Protein AF-T0TDG6-F1 (afdb_monomer_lite)

Secondary structure (DSSP, 8-state):
------EEHHHHHHHHT--HHHHHHHHTTS-GGG-EE-TTS-EEE-HHHHHHHHHHHHHT--

Radius of gyration: 11.38 Å; chains: 1; bounding box: 25×27×31 Å

Foldseek 3Di:
DPDFPWDALVRLCVVVVHDSVLLVVQCVVPDPVPFDADPVRGTIDTPVSSVSSVVVVVVPDD

Organism: NCBI:txid1234876

Sequence (62 aa):
MMSEKLKTIKELADELGVSKQGVRYHMKSIPQEELKKNNKGIVVLNIEQQNFIKEKLSQTQW

Structure (mmCIF, N/CA/C/O backbone):
data_AF-T0TDG6-F1
#
_entry.id   AF-T0TDG6-F1
#
loop_
_atom_site.group_PDB
_atom_site.id
_atom_site.type_symbol
_atom_site.label_atom_id
_atom_site.label_alt_id
_atom_site.label_comp_id
_atom_site.label_asym_id
_atom_site.label_entity_id
_atom_site.label_seq_id
_atom_site.pdbx_PDB_ins_code
_atom_site.Cartn_x
_atom_site.Cartn_y
_atom_site.Cartn_z
_atom_site.occupancy
_atom_site.B_iso_or_equiv
_atom_site.auth_seq_id
_atom_site.auth_comp_id
_atom_site.auth_asym_id
_atom_site.auth_atom_id
_atom_site.pdbx_PDB_model_num
ATOM 1 N N . MET A 1 1 ? 15.902 -18.671 -1.715 1.00 38.88 1 MET A N 1
ATOM 2 C CA . MET A 1 1 ? 15.540 -17.353 -2.278 1.00 38.88 1 MET A CA 1
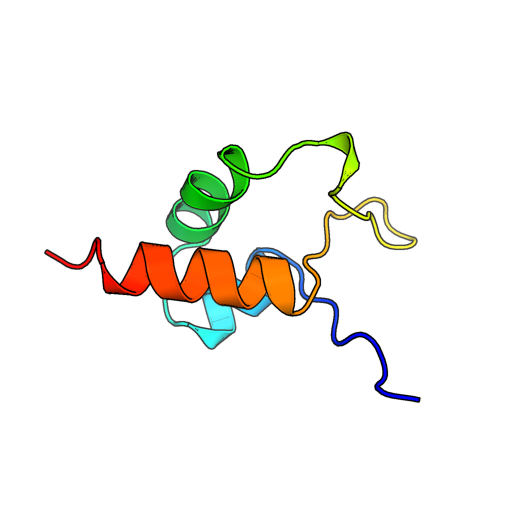ATOM 3 C C . MET A 1 1 ? 14.216 -16.952 -1.665 1.00 38.88 1 MET A C 1
ATOM 5 O O . MET A 1 1 ? 13.264 -17.709 -1.795 1.00 38.88 1 MET A O 1
ATOM 9 N N . MET A 1 2 ? 14.167 -15.841 -0.932 1.00 51.41 2 MET A N 1
ATOM 10 C CA . MET A 1 2 ? 12.887 -15.278 -0.504 1.00 51.41 2 MET A CA 1
ATOM 11 C C . MET A 1 2 ? 12.202 -14.773 -1.770 1.00 51.41 2 MET A C 1
ATOM 13 O O . MET A 1 2 ? 12.684 -13.823 -2.379 1.00 51.41 2 MET A O 1
ATOM 17 N N . SER A 1 3 ? 11.152 -15.454 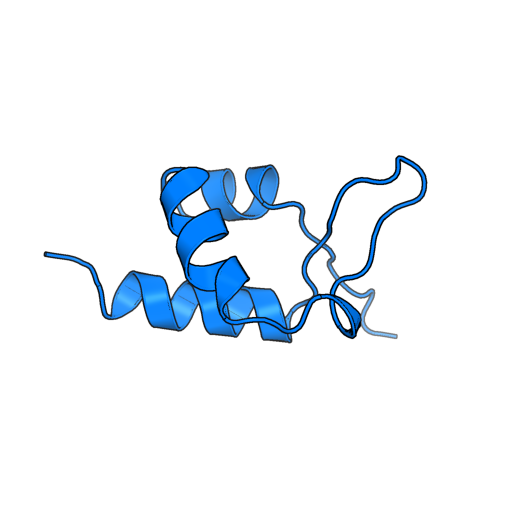-2.223 1.00 59.75 3 SER A N 1
ATOM 18 C CA . SER A 1 3 ? 10.329 -14.956 -3.322 1.00 59.75 3 SER A CA 1
ATOM 19 C C . SER A 1 3 ? 9.843 -13.562 -2.929 1.00 59.75 3 SER A C 1
ATOM 21 O O . SER A 1 3 ? 9.150 -13.433 -1.919 1.00 59.75 3 SER A O 1
ATOM 23 N N . GLU A 1 4 ? 10.240 -12.517 -3.664 1.00 70.81 4 GLU A N 1
ATOM 24 C CA . GLU A 1 4 ? 9.740 -11.158 -3.434 1.00 70.81 4 GLU A CA 1
ATOM 25 C C . GLU A 1 4 ? 8.203 -11.211 -3.488 1.00 70.81 4 GLU A C 1
ATOM 27 O O . GLU A 1 4 ? 7.611 -11.360 -4.559 1.00 70.81 4 GLU A O 1
ATOM 32 N N . LYS A 1 5 ? 7.535 -11.143 -2.328 1.00 88.94 5 LYS A N 1
ATOM 33 C CA . LYS A 1 5 ? 6.069 -11.153 -2.249 1.00 88.94 5 LYS A CA 1
ATOM 34 C C . LYS A 1 5 ? 5.556 -9.769 -2.621 1.00 88.94 5 LYS A C 1
ATOM 36 O O . LYS A 1 5 ? 5.233 -8.961 -1.753 1.00 88.94 5 LYS A O 1
ATOM 41 N N . LEU A 1 6 ? 5.534 -9.500 -3.919 1.00 93.75 6 LEU A N 1
ATOM 42 C CA . LEU A 1 6 ? 5.024 -8.265 -4.494 1.00 93.75 6 LEU A CA 1
ATOM 43 C C . LEU A 1 6 ? 3.505 -8.187 -4.311 1.00 93.75 6 LEU A C 1
ATOM 45 O O . LEU A 1 6 ? 2.804 -9.171 -4.543 1.00 93.75 6 LEU A O 1
ATOM 49 N N . LYS A 1 7 ? 3.001 -7.019 -3.909 1.00 95.12 7 LYS A N 1
ATOM 50 C CA . LYS A 1 7 ? 1.558 -6.756 -3.803 1.00 95.12 7 LYS A CA 1
ATOM 51 C C . LYS A 1 7 ? 1.183 -5.473 -4.507 1.00 95.12 7 LYS A C 1
ATOM 53 O O . LYS A 1 7 ? 1.846 -4.452 -4.369 1.00 95.12 7 LYS A O 1
ATOM 58 N N . THR A 1 8 ? 0.080 -5.495 -5.225 1.00 96.25 8 THR A N 1
ATOM 59 C CA . THR A 1 8 ? -0.566 -4.280 -5.713 1.00 96.25 8 THR A CA 1
ATOM 60 C C . THR A 1 8 ? -1.138 -3.462 -4.551 1.00 96.25 8 THR A C 1
ATOM 62 O O . THR A 1 8 ? -1.387 -3.975 -3.459 1.00 96.25 8 THR A O 1
ATOM 65 N N . ILE A 1 9 ? -1.445 -2.186 -4.812 1.00 95.12 9 ILE A N 1
ATOM 66 C CA . ILE A 1 9 ? -2.197 -1.324 -3.880 1.00 95.12 9 ILE A CA 1
ATOM 67 C C . ILE A 1 9 ? -3.499 -2.002 -3.428 1.00 95.12 9 ILE A C 1
ATOM 69 O O . ILE A 1 9 ? 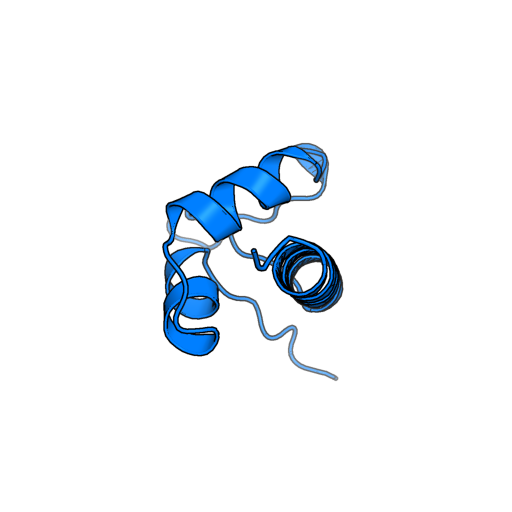-3.882 -1.881 -2.270 1.00 95.12 9 ILE A O 1
ATOM 73 N N . LYS A 1 10 ? -4.187 -2.701 -4.345 1.00 95.62 10 LYS A N 1
ATOM 74 C CA . LYS A 1 10 ? -5.439 -3.403 -4.049 1.00 95.62 10 LYS A CA 1
ATOM 75 C C . LYS A 1 10 ? -5.203 -4.523 -3.040 1.00 95.62 10 LYS A C 1
ATOM 77 O O . LYS A 1 10 ? -5.860 -4.532 -2.015 1.00 95.62 10 LYS A O 1
ATOM 82 N N . GLU A 1 11 ? -4.259 -5.417 -3.317 1.00 95.94 11 GLU A N 1
ATOM 83 C CA . GLU A 1 11 ? -3.981 -6.563 -2.442 1.00 95.94 11 GLU A CA 1
ATOM 84 C C . GLU A 1 11 ? -3.507 -6.120 -1.057 1.00 95.94 11 GLU A C 1
ATOM 86 O O . GLU A 1 11 ? -3.920 -6.699 -0.059 1.00 95.94 11 GLU A O 1
ATOM 91 N N . LEU A 1 12 ? -2.679 -5.072 -0.983 1.00 95.44 12 LEU A N 1
ATOM 92 C CA . LEU A 1 12 ? -2.243 -4.522 0.299 1.00 95.44 12 LEU A CA 1
ATOM 93 C C . LEU A 1 12 ? -3.402 -3.871 1.070 1.00 95.44 12 LEU A C 1
ATOM 95 O O . LEU A 1 12 ? -3.491 -4.042 2.279 1.00 95.44 12 LEU A O 1
ATOM 99 N N . ALA A 1 13 ? -4.289 -3.141 0.389 1.00 95.06 13 ALA A N 1
ATOM 100 C CA . ALA A 1 13 ? -5.458 -2.527 1.016 1.00 95.06 13 ALA A CA 1
ATOM 101 C C . ALA A 1 13 ? -6.450 -3.580 1.533 1.00 95.06 13 ALA A C 1
ATOM 103 O O . ALA A 1 13 ? -6.893 -3.485 2.675 1.00 95.06 13 ALA A O 1
ATOM 104 N N . ASP A 1 14 ? -6.733 -4.596 0.713 1.00 96.19 14 ASP A N 1
ATOM 105 C CA . ASP A 1 14 ? -7.620 -5.708 1.057 1.00 96.19 14 ASP A CA 1
ATOM 106 C C . ASP A 1 14 ? -7.040 -6.516 2.245 1.00 96.19 14 ASP A C 1
ATOM 108 O O . ASP A 1 14 ? -7.783 -6.877 3.153 1.00 96.19 14 ASP A O 1
ATOM 112 N N . GLU A 1 15 ? -5.714 -6.734 2.300 1.00 94.12 15 GLU A N 1
ATOM 113 C CA . GLU A 1 15 ? -5.026 -7.393 3.433 1.00 94.12 15 GLU A CA 1
ATOM 114 C C . GLU A 1 15 ? -5.103 -6.584 4.735 1.00 94.12 15 GLU A C 1
ATOM 116 O O . GLU A 1 15 ? -5.227 -7.160 5.813 1.00 94.12 15 GLU A O 1
ATOM 121 N N . LEU A 1 16 ? -4.997 -5.258 4.647 1.00 91.75 16 LEU A N 1
ATOM 122 C CA . LEU A 1 16 ? -4.975 -4.371 5.812 1.00 91.75 16 LEU A CA 1
ATOM 123 C C . LEU A 1 16 ? -6.368 -3.914 6.261 1.00 91.75 16 LEU A C 1
ATOM 125 O O . LEU A 1 16 ? -6.476 -3.239 7.280 1.00 91.75 16 LEU A O 1
ATOM 129 N N . GLY A 1 17 ? -7.423 -4.241 5.510 1.00 93.75 17 GLY A N 1
ATOM 130 C CA . GLY A 1 17 ? -8.778 -3.763 5.795 1.00 93.75 17 GLY A CA 1
ATOM 131 C C . GLY A 1 17 ? -8.928 -2.244 5.653 1.00 93.75 17 GLY A C 1
ATOM 132 O O . GLY A 1 17 ? -9.791 -1.647 6.292 1.00 93.75 17 GLY A O 1
ATOM 133 N N . VAL A 1 18 ? -8.090 -1.604 4.831 1.00 92.19 18 VAL A N 1
ATOM 134 C CA . VAL A 1 18 ? -8.090 -0.146 4.624 1.00 92.19 18 VAL A CA 1
ATOM 135 C C . VAL A 1 18 ? -8.544 0.220 3.215 1.00 92.19 18 VAL A C 1
ATOM 137 O O . VAL A 1 18 ? -8.600 -0.604 2.303 1.00 92.19 18 VAL A O 1
ATOM 140 N N . SER A 1 19 ? -8.824 1.502 2.989 1.00 94.25 19 SER A N 1
ATOM 141 C CA . SER A 1 19 ? -9.122 1.979 1.640 1.00 94.25 19 SER A CA 1
ATOM 142 C C . SER A 1 19 ? -7.870 1.982 0.749 1.00 94.25 19 SER A C 1
ATOM 144 O O . SER A 1 19 ? -6.763 2.334 1.166 1.00 94.25 19 SER A O 1
ATOM 146 N N . LYS A 1 20 ? -8.058 1.702 -0.548 1.00 94.75 20 LYS A N 1
ATOM 147 C CA . LYS A 1 20 ? -6.998 1.850 -1.569 1.00 94.75 20 LYS A CA 1
ATOM 148 C C . LYS A 1 20 ? -6.435 3.271 -1.628 1.00 94.75 20 LYS A C 1
ATOM 150 O O . LYS A 1 20 ? -5.292 3.456 -2.037 1.00 94.75 20 LYS A O 1
ATOM 155 N N . GLN A 1 21 ? -7.243 4.268 -1.262 1.00 93.25 21 GLN A N 1
ATOM 156 C CA . GLN A 1 21 ? -6.824 5.667 -1.219 1.00 93.25 21 GLN A CA 1
ATOM 157 C C . GLN A 1 21 ? -5.833 5.916 -0.080 1.00 93.25 21 GLN A C 1
ATOM 159 O O . GLN A 1 21 ? -4.836 6.591 -0.314 1.00 93.25 21 GLN A O 1
ATOM 164 N N . GLY A 1 22 ? -6.039 5.312 1.097 1.00 92.12 22 GLY A N 1
ATOM 165 C CA . GLY A 1 22 ? -5.093 5.395 2.216 1.00 92.12 22 GLY A CA 1
ATOM 166 C C . GLY A 1 22 ? -3.724 4.817 1.854 1.00 92.12 22 GLY A C 1
ATOM 167 O O . GLY A 1 22 ? -2.702 5.481 2.009 1.00 92.12 22 GLY A O 1
ATOM 168 N N . VAL A 1 23 ? -3.702 3.631 1.238 1.00 94.06 23 VAL A N 1
ATOM 169 C CA . VAL A 1 23 ? -2.457 3.028 0.726 1.00 94.06 23 VAL A CA 1
ATOM 170 C C . VAL A 1 23 ? -1.804 3.919 -0.336 1.00 94.06 23 VAL A C 1
ATOM 172 O O . VAL A 1 23 ? -0.606 4.189 -0.272 1.00 94.06 23 VAL A O 1
ATOM 175 N N . ARG A 1 24 ? -2.584 4.420 -1.306 1.00 93.56 24 ARG A N 1
ATOM 176 C CA . ARG A 1 24 ? -2.078 5.300 -2.373 1.00 93.56 24 ARG A CA 1
ATOM 177 C C . ARG A 1 24 ? -1.514 6.610 -1.826 1.00 93.56 24 ARG A C 1
ATOM 179 O O . ARG A 1 24 ? -0.545 7.111 -2.387 1.00 93.56 24 ARG A O 1
ATOM 186 N N . TYR A 1 25 ? -2.115 7.167 -0.779 1.00 93.62 25 TYR A N 1
ATOM 187 C CA . TYR A 1 25 ? -1.660 8.401 -0.149 1.00 93.62 25 TYR A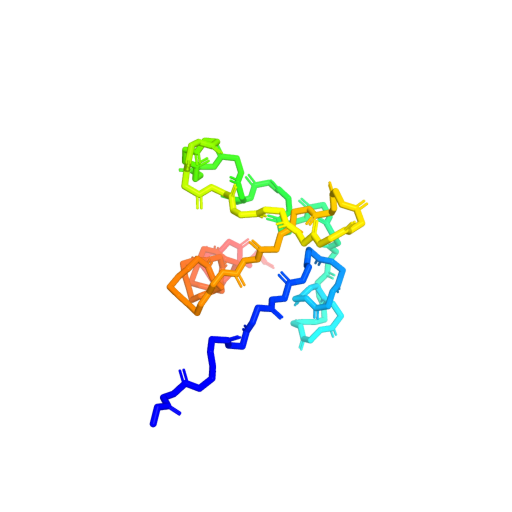 CA 1
ATOM 188 C C . TYR A 1 25 ? -0.239 8.244 0.397 1.00 93.62 25 TYR A C 1
ATOM 190 O O . TYR A 1 25 ? 0.642 9.003 0.001 1.00 93.62 25 TYR A O 1
ATOM 198 N N . HIS A 1 26 ? 0.013 7.207 1.197 1.00 91.12 26 HIS A N 1
ATOM 199 C CA . HIS A 1 26 ? 1.352 6.937 1.731 1.00 91.12 26 HIS A CA 1
ATOM 200 C C . HIS A 1 26 ? 2.343 6.479 0.654 1.00 91.12 26 HIS A C 1
ATOM 202 O O . HIS A 1 26 ? 3.526 6.800 0.731 1.00 91.12 26 HIS A O 1
ATOM 208 N N . MET A 1 27 ? 1.869 5.810 -0.402 1.00 91.31 27 MET A N 1
ATOM 209 C CA . MET A 1 27 ? 2.708 5.450 -1.550 1.00 91.31 27 MET A CA 1
ATOM 210 C C . MET A 1 27 ? 3.291 6.679 -2.269 1.00 91.31 27 MET A C 1
ATOM 212 O O . MET A 1 27 ? 4.356 6.567 -2.865 1.00 91.31 27 MET A O 1
ATOM 216 N N . LYS A 1 28 ? 2.650 7.859 -2.213 1.00 90.44 28 LYS A N 1
ATOM 217 C CA . LYS A 1 28 ? 3.206 9.090 -2.817 1.00 90.44 28 LYS A CA 1
ATOM 218 C C . LYS A 1 28 ? 4.541 9.516 -2.198 1.00 90.44 28 LYS A C 1
ATOM 220 O O . LYS A 1 28 ? 5.264 10.278 -2.826 1.00 90.44 28 LYS A O 1
ATOM 225 N N . SER A 1 29 ? 4.851 9.045 -0.991 1.00 90.12 29 SER A N 1
ATOM 226 C CA . SER A 1 29 ? 6.134 9.286 -0.329 1.00 90.12 29 SER A CA 1
ATOM 227 C C . SER A 1 29 ? 7.261 8.385 -0.846 1.00 90.12 29 SER A C 1
ATOM 229 O O . SER A 1 29 ? 8.405 8.594 -0.462 1.00 90.12 29 SER A O 1
ATOM 231 N N . ILE A 1 30 ? 6.952 7.397 -1.694 1.00 91.62 30 ILE A N 1
ATOM 232 C CA . ILE A 1 30 ? 7.934 6.511 -2.324 1.00 91.62 30 ILE A CA 1
ATOM 233 C C . ILE A 1 30 ? 8.334 7.113 -3.685 1.00 91.62 30 ILE A C 1
ATOM 235 O O . ILE A 1 30 ? 7.441 7.416 -4.492 1.00 91.62 30 ILE A O 1
ATOM 239 N N . PRO A 1 31 ? 9.639 7.275 -3.976 1.00 92.62 31 PRO A N 1
ATOM 240 C CA . PRO A 1 31 ? 10.114 7.720 -5.284 1.00 92.62 31 PRO A CA 1
ATOM 241 C C . PRO A 1 31 ? 9.582 6.834 -6.419 1.00 92.62 31 PRO A C 1
ATOM 243 O O . PRO A 1 31 ? 9.575 5.609 -6.325 1.00 92.62 31 PRO A O 1
ATOM 246 N N . GLN A 1 32 ? 9.135 7.441 -7.525 1.00 88.69 32 GLN A N 1
ATOM 247 C CA . GLN A 1 32 ? 8.545 6.690 -8.647 1.00 88.69 32 GLN A CA 1
ATOM 248 C C . GLN A 1 32 ? 9.534 5.712 -9.301 1.00 88.69 32 GLN A C 1
ATOM 250 O O . GLN A 1 32 ? 9.110 4.693 -9.838 1.00 88.69 32 GLN A O 1
ATOM 255 N N . GLU A 1 33 ? 10.831 6.011 -9.242 1.00 90.69 33 GLU A N 1
ATOM 256 C CA . GLU A 1 33 ? 11.924 5.175 -9.756 1.00 90.69 33 GLU A CA 1
ATOM 257 C C . GLU A 1 33 ? 12.122 3.865 -8.981 1.00 90.69 33 GLU A C 1
ATOM 259 O O . GLU A 1 33 ? 12.572 2.875 -9.553 1.00 90.69 33 GLU A O 1
ATOM 264 N N . GLU A 1 34 ? 11.705 3.819 -7.714 1.00 90.81 34 GLU A N 1
ATOM 265 C CA . GLU A 1 34 ? 11.744 2.609 -6.885 1.00 90.81 34 GLU A CA 1
ATOM 266 C C . GLU A 1 34 ? 10.496 1.728 -7.058 1.00 90.81 34 GLU A C 1
ATOM 268 O O . GLU A 1 34 ? 10.456 0.575 -6.608 1.00 90.81 34 GLU A O 1
ATOM 273 N N . LEU A 1 35 ? 9.443 2.251 -7.693 1.00 91.50 35 LEU A N 1
ATOM 274 C CA . LEU A 1 35 ? 8.205 1.513 -7.907 1.00 91.50 35 LEU A CA 1
ATOM 275 C C . LEU A 1 35 ? 8.349 0.560 -9.094 1.00 91.50 35 LEU A C 1
ATOM 277 O O . LEU A 1 35 ? 8.442 0.961 -10.255 1.00 91.50 35 LEU A O 1
ATOM 281 N N . LYS A 1 36 ? 8.265 -0.739 -8.807 1.00 92.81 36 LYS A N 1
ATOM 282 C CA . LYS A 1 36 ? 8.198 -1.769 -9.843 1.00 92.81 36 LYS A CA 1
ATOM 283 C C . LYS A 1 36 ? 6.786 -1.843 -10.425 1.00 92.81 36 LYS A C 1
ATOM 285 O O . LYS A 1 36 ? 5.779 -1.659 -9.736 1.00 92.81 36 LYS A O 1
ATOM 290 N N . LYS A 1 37 ? 6.704 -2.179 -11.711 1.00 93.31 37 LYS A N 1
ATOM 291 C CA . LYS A 1 37 ? 5.458 -2.578 -12.374 1.00 93.31 37 LYS A CA 1
ATOM 292 C C . LYS A 1 37 ? 5.530 -4.056 -12.722 1.00 93.31 37 LYS A C 1
ATOM 294 O O . LYS A 1 37 ? 6.588 -4.557 -13.091 1.00 93.31 37 LYS A O 1
ATOM 299 N N . ASN A 1 38 ? 4.410 -4.757 -12.608 1.00 91.38 38 ASN A N 1
ATOM 300 C CA . ASN A 1 38 ? 4.311 -6.126 -13.102 1.00 91.38 38 ASN A CA 1
ATOM 301 C C . ASN A 1 38 ? 4.189 -6.157 -14.640 1.00 91.38 38 ASN A C 1
ATOM 303 O O . ASN A 1 38 ? 4.096 -5.122 -15.301 1.00 91.38 38 ASN A O 1
ATOM 307 N N . ASN A 1 39 ? 4.118 -7.360 -15.210 1.00 91.88 39 ASN A N 1
ATOM 308 C CA . ASN A 1 39 ? 3.935 -7.594 -16.649 1.00 91.88 39 ASN A CA 1
ATOM 309 C C . ASN A 1 39 ? 2.651 -6.985 -17.253 1.00 91.88 39 ASN A C 1
ATOM 311 O O . ASN A 1 39 ? 2.536 -6.899 -18.470 1.00 91.88 39 ASN A O 1
ATOM 315 N N . LYS A 1 40 ? 1.694 -6.553 -16.424 1.00 91.56 40 LYS A N 1
ATOM 316 C CA . LYS A 1 40 ? 0.461 -5.864 -16.838 1.00 91.56 40 LYS A CA 1
ATOM 317 C C . LYS A 1 40 ? 0.553 -4.340 -16.680 1.00 91.56 40 LYS A C 1
ATOM 319 O O . LYS A 1 40 ? -0.457 -3.656 -16.806 1.00 91.56 40 LYS A O 1
ATOM 324 N N . GLY A 1 41 ? 1.729 -3.802 -16.348 1.00 92.25 41 GLY A N 1
ATOM 325 C CA . GLY A 1 41 ? 1.935 -2.369 -16.123 1.00 92.25 41 GLY A CA 1
ATOM 326 C C . GLY A 1 41 ? 1.363 -1.844 -14.799 1.00 92.25 41 GLY A C 1
ATOM 327 O O . GLY A 1 41 ? 1.310 -0.630 -14.598 1.00 92.25 41 GLY A O 1
ATOM 328 N N . ILE A 1 42 ? 0.944 -2.728 -13.888 1.00 92.94 42 ILE A N 1
ATOM 329 C CA . ILE A 1 42 ? 0.373 -2.356 -12.588 1.00 92.94 42 ILE A CA 1
ATOM 330 C C . ILE A 1 42 ? 1.504 -2.206 -11.573 1.00 92.94 42 ILE A C 1
ATOM 332 O O . ILE A 1 42 ? 2.349 -3.092 -11.455 1.00 92.94 42 ILE A O 1
ATOM 336 N N . VAL A 1 43 ? 1.492 -1.104 -10.820 1.00 93.12 43 VAL A N 1
ATOM 337 C CA . VAL A 1 43 ? 2.441 -0.863 -9.725 1.00 93.12 43 VAL A CA 1
ATOM 338 C C . VAL A 1 43 ? 2.291 -1.932 -8.646 1.00 93.12 43 VAL A C 1
ATOM 340 O O . VAL A 1 43 ? 1.182 -2.209 -8.174 1.00 93.12 43 VAL A O 1
ATOM 343 N N . VAL A 1 44 ? 3.423 -2.500 -8.247 1.00 95.12 44 VAL A N 1
ATOM 344 C CA . VAL A 1 44 ? 3.533 -3.498 -7.188 1.00 95.12 44 VAL A CA 1
ATOM 345 C C . VAL A 1 44 ? 4.584 -3.071 -6.170 1.00 95.12 44 VAL A C 1
ATOM 347 O O . VAL A 1 44 ? 5.604 -2.484 -6.516 1.00 95.12 44 VAL A O 1
ATOM 350 N N . LEU A 1 45 ? 4.305 -3.372 -4.909 1.00 94.88 45 LEU A N 1
ATOM 351 C CA . LEU A 1 45 ? 5.068 -2.967 -3.740 1.00 94.88 45 LEU A CA 1
ATOM 352 C C . LEU A 1 45 ? 5.871 -4.156 -3.226 1.00 94.88 45 LEU A C 1
ATOM 354 O O . LEU A 1 45 ? 5.308 -5.236 -3.013 1.00 94.88 45 LEU A O 1
ATOM 358 N N . ASN A 1 46 ? 7.166 -3.958 -2.998 1.00 94.44 46 ASN A N 1
ATOM 359 C CA . ASN A 1 46 ? 8.013 -4.945 -2.329 1.00 94.44 46 ASN A CA 1
ATOM 360 C C . ASN A 1 46 ? 7.729 -4.991 -0.811 1.00 94.44 46 ASN A C 1
ATOM 362 O O . ASN A 1 46 ? 6.878 -4.261 -0.302 1.00 94.44 46 ASN A O 1
ATOM 366 N N . ILE A 1 47 ? 8.404 -5.884 -0.083 1.00 93.50 47 ILE A N 1
ATOM 367 C CA . ILE A 1 47 ? 8.163 -6.069 1.358 1.00 93.50 47 ILE A CA 1
ATOM 368 C C . ILE A 1 47 ? 8.514 -4.804 2.157 1.00 93.50 47 ILE A C 1
ATOM 370 O O . ILE A 1 47 ? 7.770 -4.442 3.065 1.00 93.50 47 ILE A O 1
ATOM 374 N N . GLU A 1 48 ? 9.592 -4.104 1.804 1.00 92.94 48 GLU A N 1
ATOM 375 C CA . GLU A 1 48 ? 10.015 -2.872 2.485 1.00 92.94 48 GLU A CA 1
ATOM 376 C C . GLU A 1 48 ? 8.983 -1.753 2.314 1.00 92.94 48 GLU A C 1
ATOM 378 O O . GLU A 1 48 ? 8.530 -1.164 3.294 1.00 92.94 48 GLU A O 1
ATOM 383 N N . GLN A 1 49 ? 8.514 -1.535 1.085 1.00 94.81 49 GLN A N 1
ATOM 384 C CA . GLN A 1 49 ? 7.473 -0.561 0.757 1.00 94.81 49 GLN A CA 1
ATOM 385 C C . GLN A 1 49 ? 6.139 -0.912 1.430 1.00 94.81 49 GLN A C 1
ATOM 387 O O . GLN A 1 49 ? 5.438 -0.029 1.926 1.00 94.81 49 GLN A O 1
ATOM 392 N N . GLN A 1 50 ? 5.785 -2.202 1.490 1.00 94.94 50 GLN A N 1
ATOM 393 C CA . GLN A 1 50 ? 4.610 -2.665 2.233 1.00 94.94 50 GLN A CA 1
ATOM 394 C C . GLN A 1 50 ? 4.734 -2.346 3.725 1.00 94.94 50 GLN A C 1
ATOM 396 O O . GLN A 1 50 ? 3.783 -1.825 4.302 1.00 94.94 50 GLN A O 1
ATOM 401 N N . ASN A 1 51 ? 5.879 -2.635 4.347 1.00 94.06 51 ASN A N 1
ATOM 402 C CA . ASN A 1 51 ? 6.108 -2.371 5.769 1.00 94.06 51 ASN A CA 1
ATOM 403 C C . ASN A 1 51 ? 6.084 -0.872 6.079 1.00 94.06 51 ASN A C 1
ATOM 405 O O . ASN A 1 51 ? 5.411 -0.466 7.022 1.00 94.06 51 ASN A O 1
ATOM 409 N N . PHE A 1 52 ? 6.718 -0.054 5.237 1.00 93.31 52 PHE A N 1
ATOM 410 C CA . PHE A 1 52 ? 6.669 1.403 5.345 1.00 93.31 52 PHE A CA 1
ATOM 411 C C . PHE A 1 52 ? 5.226 1.929 5.329 1.00 93.31 52 PHE A C 1
ATOM 413 O O . PHE A 1 52 ? 4.829 2.715 6.189 1.00 93.31 52 PHE A O 1
ATOM 420 N N . ILE A 1 53 ? 4.401 1.461 4.386 1.00 93.25 53 ILE A N 1
ATOM 421 C CA . ILE A 1 53 ? 2.993 1.875 4.304 1.00 93.25 53 ILE A CA 1
ATOM 422 C C . ILE A 1 53 ? 2.199 1.389 5.526 1.00 93.25 53 ILE A C 1
ATOM 424 O O . ILE A 1 53 ? 1.384 2.146 6.054 1.00 93.25 53 ILE A O 1
ATOM 428 N N . LYS A 1 54 ? 2.435 0.155 5.992 1.00 92.75 54 LYS A N 1
ATOM 429 C CA . LYS A 1 54 ? 1.796 -0.392 7.202 1.00 92.75 54 LYS A CA 1
ATOM 430 C C . LYS A 1 54 ? 2.098 0.461 8.431 1.00 92.75 54 LYS A C 1
ATOM 432 O O . LYS A 1 54 ? 1.178 0.813 9.164 1.00 92.75 54 LYS A O 1
ATOM 437 N N . GLU A 1 55 ? 3.360 0.837 8.617 1.00 92.31 55 GLU A N 1
ATOM 438 C CA . GLU A 1 55 ? 3.787 1.692 9.724 1.00 92.31 55 GLU A CA 1
ATOM 439 C C . GLU A 1 55 ? 3.090 3.059 9.666 1.00 92.31 55 GLU A C 1
ATOM 441 O O . GLU A 1 55 ? 2.491 3.497 10.649 1.00 92.31 55 GLU A O 1
ATOM 446 N N . LYS A 1 56 ? 3.063 3.696 8.489 1.00 90.12 56 LYS A N 1
ATOM 447 C CA . LYS A 1 56 ? 2.393 4.992 8.302 1.00 90.12 56 LYS A CA 1
ATOM 448 C C . LYS A 1 56 ? 0.891 4.938 8.572 1.00 90.12 56 LYS A C 1
ATOM 450 O O . LYS A 1 56 ? 0.364 5.842 9.217 1.00 90.12 56 LYS A O 1
ATOM 455 N N . LEU A 1 57 ? 0.211 3.885 8.122 1.00 88.62 57 LEU A N 1
ATOM 456 C CA . LEU A 1 57 ? -1.217 3.693 8.389 1.00 88.62 57 LEU A CA 1
ATOM 457 C C . LEU A 1 57 ? -1.486 3.505 9.887 1.00 88.62 57 LEU A C 1
ATOM 459 O O . LEU A 1 57 ? -2.412 4.120 10.408 1.00 88.62 57 LEU A O 1
ATOM 463 N N . SER A 1 58 ? -0.642 2.737 10.586 1.00 83.62 58 SER A N 1
ATOM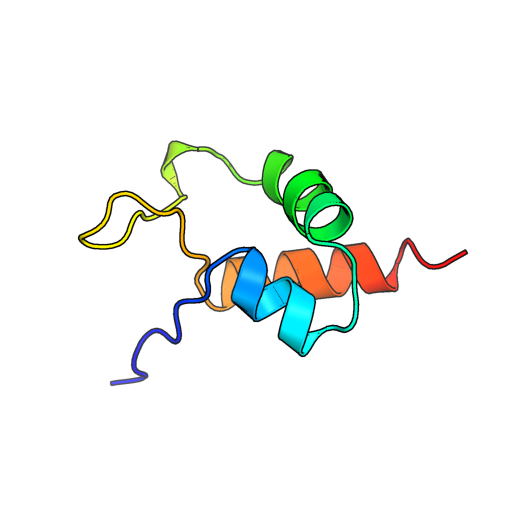 464 C CA . SER A 1 58 ? -0.767 2.532 12.037 1.00 83.62 58 SER A CA 1
ATOM 465 C C . SER A 1 58 ? -0.576 3.817 12.855 1.00 83.62 58 SER A C 1
ATOM 467 O O . SER A 1 58 ? -1.220 3.993 13.882 1.00 83.62 58 SER A O 1
ATOM 469 N N . GLN A 1 59 ? 0.258 4.745 12.373 1.00 79.06 59 GLN A N 1
ATOM 470 C CA . GLN A 1 59 ? 0.501 6.046 13.009 1.00 79.06 59 GLN A CA 1
ATOM 471 C C . GLN A 1 59 ? -0.591 7.088 12.700 1.00 79.06 59 GLN A C 1
ATOM 473 O O . GLN A 1 59 ? -0.652 8.115 13.368 1.00 79.06 59 GLN A O 1
ATOM 478 N N . THR A 1 60 ? -1.436 6.854 11.689 1.00 65.56 60 THR A N 1
ATOM 479 C CA . THR A 1 60 ? -2.427 7.833 11.185 1.00 65.56 60 THR A CA 1
ATOM 480 C C . THR A 1 60 ? -3.871 7.475 11.581 1.00 65.56 60 THR A C 1
ATOM 482 O O . THR A 1 60 ? -4.821 8.097 11.110 1.00 65.56 60 THR A O 1
ATOM 485 N N . GLN A 1 61 ? -4.067 6.463 12.430 1.00 54.91 61 GLN A N 1
ATOM 486 C CA . GLN A 1 61 ? -5.392 6.021 12.864 1.00 54.91 61 GLN A CA 1
ATOM 487 C C . GLN A 1 61 ? -5.939 6.986 13.936 1.00 54.91 61 GLN A C 1
ATOM 489 O O . GLN A 1 61 ? -5.459 6.984 15.067 1.00 54.91 61 GLN A O 1
ATOM 494 N N . TRP A 1 62 ? -6.886 7.846 13.541 1.00 46.81 62 TRP A N 1
ATOM 4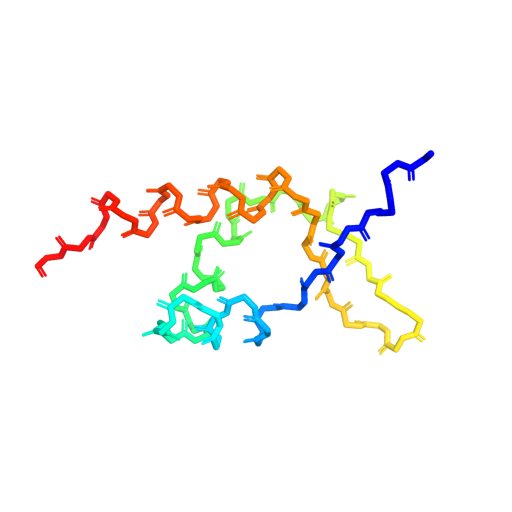95 C CA . TRP A 1 62 ? -7.696 8.691 14.431 1.00 46.81 62 TRP A CA 1
ATOM 496 C C . TRP A 1 62 ? -8.786 7.874 15.124 1.00 46.81 62 TRP A C 1
ATOM 498 O O . TRP A 1 62 ? -9.331 6.959 14.460 1.00 46.81 62 TRP A O 1
#

pLDDT: mean 88.37, std 12.53, range [38.88, 96.25]